Protein AF-A0A847UCD6-F1 (afdb_monomer)

Radius of gyration: 24.54 Å; Cα contacts (8 Å, |Δi|>4): 71; chains: 1; bounding box: 49×25×80 Å

Sequence (99 aa):
MAIQKLLPVTYAWLVVQGLLASLLPKQAIELNSRLTLSGFENPGDLEPKAWYVRATRVAGVGMLTAGLAGLLSVSQLEDDDAETAESADPIEVDIEPDD

Mean predicted aligned error: 11.74 Å

Foldseek 3Di:
DVVLVCQLVVLVVLLVQLVCLQVPVQVSQLVCLCVVVVVPPPSPPDDDDPVSSVVSNVVSVVSNVRSVVSNVVSVVVVVVVVVVVVPCDPPPDPDDDDD

pLDDT: mean 80.31, std 13.83, range [48.66, 96.69]

Secondary structure (DSSP, 8-state):
-HHHHHHHHHHHHHHHHHHHHHH-HHHHHHHHHHHHSTTSS-STT-PPPHHHHHHHHHHHHHHHHHHHHHHHHHHHHHHHHHHHHH---------PPP-

InterPro domains:
  IPR045679 Domain of unknown function DUF6199 [PF19701] (14-73)

Solvent-accessible surface area (backbone atoms only — not comparable to full-atom values): 5606 Å² total; per-residue (Å²): 113,77,68,66,70,44,47,55,56,53,19,52,50,35,27,54,52,8,49,42,19,44,78,38,27,68,59,46,50,51,53,50,32,51,69,75,31,63,89,48,96,63,47,84,77,66,78,80,52,71,68,53,44,52,49,40,22,53,50,9,49,50,33,28,55,51,13,51,53,48,37,54,53,52,54,54,53,58,54,55,56,53,58,57,67,74,66,65,71,78,82,81,75,84,77,76,82,83,132

Structure (mmCIF, N/CA/C/O backbone):
data_AF-A0A847UCD6-F1
#
_entry.id   AF-A0A847UCD6-F1
#
loop_
_atom_site.group_PDB
_atom_site.id
_atom_site.type_symbol
_atom_site.label_atom_id
_atom_site.label_alt_id
_atom_site.label_comp_id
_atom_site.label_asym_id
_atom_site.label_entity_id
_atom_site.label_seq_id
_atom_site.pdbx_PDB_ins_code
_atom_site.Cartn_x
_atom_site.Cartn_y
_atom_site.Cartn_z
_atom_site.occupancy
_atom_site.B_iso_or_equiv
_atom_site.auth_seq_id
_atom_site.auth_comp_id
_atom_site.auth_asym_id
_atom_site.auth_atom_id
_atom_site.pdbx_PDB_model_num
ATOM 1 N N . MET A 1 1 ? 6.092 4.387 -25.658 1.00 57.53 1 MET A N 1
ATOM 2 C CA . MET A 1 1 ? 7.196 5.010 -24.893 1.00 57.53 1 MET A CA 1
ATOM 3 C C . MET A 1 1 ? 6.773 5.724 -23.601 1.00 57.53 1 MET A C 1
ATOM 5 O O . MET A 1 1 ? 7.266 5.327 -22.557 1.00 57.53 1 MET A O 1
ATOM 9 N N . ALA A 1 2 ? 5.885 6.735 -23.592 1.00 62.12 2 ALA A N 1
ATOM 10 C CA . ALA A 1 2 ? 5.588 7.487 -22.350 1.00 62.12 2 ALA A CA 1
ATOM 11 C C . ALA A 1 2 ? 4.896 6.658 -21.240 1.00 62.12 2 ALA A C 1
ATOM 13 O O . ALA A 1 2 ? 5.235 6.797 -20.070 1.00 62.12 2 ALA A O 1
ATOM 14 N N . ILE A 1 3 ? 3.976 5.756 -21.606 1.00 67.44 3 ILE A N 1
ATOM 15 C CA . ILE A 1 3 ? 3.249 4.895 -20.651 1.00 67.44 3 ILE A CA 1
ATOM 16 C C . ILE A 1 3 ? 4.167 3.851 -19.993 1.00 67.44 3 ILE A C 1
ATOM 18 O O . ILE A 1 3 ? 4.033 3.593 -18.802 1.00 67.44 3 ILE A O 1
ATOM 22 N N . GLN A 1 4 ? 5.145 3.300 -20.723 1.00 68.38 4 GLN A N 1
ATOM 23 C CA . GLN A 1 4 ? 6.087 2.308 -20.179 1.00 68.38 4 GLN A CA 1
ATOM 24 C C . GLN A 1 4 ? 6.984 2.900 -19.087 1.00 68.38 4 GLN A C 1
ATOM 26 O O . GLN A 1 4 ? 7.214 2.252 -18.075 1.00 68.38 4 GLN A O 1
ATOM 31 N N . LYS A 1 5 ? 7.396 4.167 -19.226 1.00 75.19 5 LYS A N 1
ATOM 32 C CA . LYS A 1 5 ? 8.181 4.874 -18.197 1.00 75.19 5 LYS A CA 1
ATOM 33 C C . LYS A 1 5 ? 7.393 5.151 -16.909 1.00 75.19 5 LYS A C 1
ATOM 35 O O . LYS A 1 5 ? 7.992 5.374 -15.863 1.00 75.19 5 LYS A O 1
ATOM 40 N N . LEU A 1 6 ? 6.059 5.133 -16.969 1.00 85.25 6 LEU A N 1
ATOM 41 C CA . LEU A 1 6 ? 5.191 5.334 -15.804 1.00 85.25 6 LEU A CA 1
ATOM 42 C C . LEU A 1 6 ? 4.939 4.034 -15.029 1.00 85.25 6 LEU A C 1
ATOM 44 O O . LEU A 1 6 ? 4.703 4.094 -13.825 1.00 85.25 6 LEU A O 1
ATOM 48 N N . LEU A 1 7 ? 5.034 2.870 -15.679 1.00 86.44 7 LEU A N 1
ATOM 49 C CA . LEU A 1 7 ? 4.823 1.566 -15.043 1.00 86.44 7 LEU A CA 1
ATOM 50 C C . LEU A 1 7 ? 5.677 1.338 -13.783 1.00 86.44 7 LEU A C 1
ATOM 52 O O . LEU A 1 7 ? 5.083 1.065 -12.736 1.00 86.44 7 LEU A O 1
ATOM 56 N N . PRO A 1 8 ? 7.015 1.510 -13.794 1.00 88.62 8 PRO A N 1
ATOM 57 C CA . PRO A 1 8 ? 7.822 1.293 -12.592 1.00 88.62 8 PRO A CA 1
ATOM 58 C C . PRO A 1 8 ? 7.436 2.256 -11.466 1.00 88.62 8 PRO A C 1
ATOM 60 O O . PRO A 1 8 ? 7.368 1.854 -10.306 1.00 88.62 8 PRO A O 1
ATOM 63 N N . VAL A 1 9 ? 7.082 3.502 -11.801 1.00 93.31 9 VAL A N 1
ATOM 64 C CA . VAL A 1 9 ? 6.605 4.494 -10.827 1.00 93.31 9 VAL A CA 1
ATOM 65 C C . VAL A 1 9 ? 5.287 4.044 -10.195 1.00 93.31 9 VAL A C 1
ATOM 67 O O . VAL A 1 9 ? 5.133 4.121 -8.977 1.00 93.31 9 VAL A O 1
ATOM 70 N N . THR A 1 10 ? 4.346 3.526 -10.990 1.00 92.31 10 THR A N 1
ATOM 71 C CA . THR A 1 10 ? 3.066 3.023 -10.470 1.00 92.31 10 THR A CA 1
ATOM 72 C C . THR A 1 10 ? 3.235 1.786 -9.590 1.00 92.31 10 T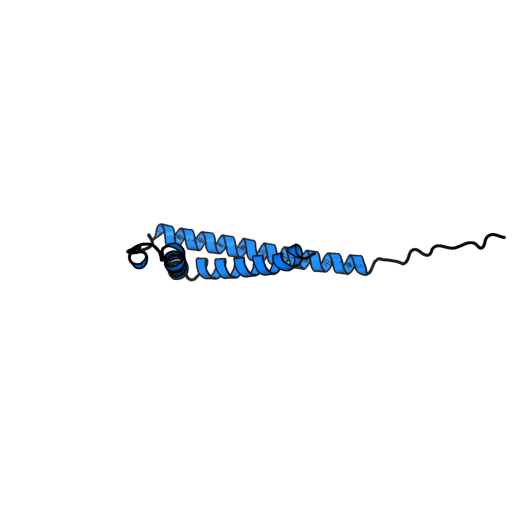HR A C 1
ATOM 74 O O . THR A 1 10 ? 2.592 1.699 -8.545 1.00 92.31 10 THR A O 1
ATOM 77 N N . TYR A 1 11 ? 4.134 0.865 -9.946 1.00 94.12 11 TYR A N 1
ATOM 78 C CA . TYR A 1 11 ? 4.431 -0.305 -9.119 1.00 94.12 11 TYR A CA 1
ATOM 79 C C . TYR A 1 11 ? 5.146 0.078 -7.822 1.00 94.12 11 TYR A C 1
ATOM 81 O O . TYR A 1 11 ? 4.767 -0.406 -6.757 1.00 94.12 11 TYR A O 1
ATOM 89 N N . ALA A 1 12 ? 6.106 1.004 -7.873 1.00 94.06 12 ALA A N 1
ATOM 90 C CA . ALA A 1 12 ? 6.750 1.546 -6.679 1.00 94.06 12 ALA A CA 1
ATOM 91 C C . ALA A 1 12 ? 5.736 2.233 -5.753 1.00 94.06 12 ALA A C 1
ATOM 93 O O . ALA A 1 12 ? 5.739 2.003 -4.543 1.00 94.06 12 ALA A O 1
ATOM 94 N N . TRP A 1 13 ? 4.813 3.016 -6.316 1.00 94.00 13 TRP A N 1
ATOM 95 C CA . TRP A 1 13 ? 3.717 3.615 -5.560 1.00 94.00 13 TRP A CA 1
ATOM 96 C C . TRP A 1 13 ? 2.828 2.555 -4.897 1.00 94.00 13 TRP A C 1
ATOM 98 O O . TRP A 1 13 ? 2.498 2.671 -3.715 1.00 94.00 13 TRP A O 1
ATOM 108 N N . LEU A 1 14 ? 2.498 1.483 -5.622 1.00 94.50 14 LEU A N 1
ATOM 109 C CA . LEU A 1 14 ? 1.706 0.369 -5.104 1.00 94.50 14 LEU A CA 1
ATOM 110 C C . LEU A 1 14 ? 2.408 -0.351 -3.939 1.00 94.50 14 LEU A C 1
ATOM 112 O O . LEU A 1 14 ? 1.760 -0.673 -2.944 1.00 94.50 14 LEU A O 1
ATOM 116 N N . VAL A 1 15 ? 3.731 -0.542 -4.015 1.00 95.06 15 VAL A N 1
ATOM 117 C CA . VAL A 1 15 ? 4.540 -1.086 -2.909 1.00 95.06 15 VAL A CA 1
ATOM 118 C C . VAL A 1 15 ? 4.452 -0.183 -1.679 1.00 95.06 15 VAL A C 1
ATOM 120 O O . VAL A 1 15 ? 4.209 -0.672 -0.579 1.00 95.06 15 VAL A O 1
ATOM 123 N N . VAL A 1 16 ? 4.585 1.137 -1.838 1.00 94.19 16 VAL A N 1
ATOM 124 C CA . VAL A 1 16 ? 4.469 2.083 -0.713 1.00 94.19 16 VAL A CA 1
ATOM 125 C C . VAL A 1 16 ? 3.083 2.008 -0.069 1.00 94.19 16 VAL A C 1
ATOM 127 O O . VAL A 1 16 ? 2.975 1.909 1.156 1.00 94.19 16 VAL A O 1
ATOM 130 N N . GLN A 1 17 ? 2.019 1.992 -0.876 1.00 91.81 17 GLN A N 1
ATOM 131 C CA . GLN A 1 17 ? 0.652 1.849 -0.369 1.00 91.81 17 GLN A CA 1
ATOM 132 C C . GLN A 1 17 ? 0.447 0.514 0.355 1.00 91.81 17 GLN A C 1
ATOM 134 O O . GLN A 1 17 ? -0.133 0.485 1.442 1.00 91.81 17 GLN A O 1
ATOM 139 N N . GLY A 1 18 ? 0.975 -0.578 -0.197 1.00 91.44 18 GLY A N 1
ATOM 140 C CA . GLY A 1 18 ? 0.914 -1.893 0.424 1.00 91.44 18 GLY A CA 1
ATOM 141 C C . GLY A 1 18 ? 1.666 -1.965 1.758 1.00 91.44 18 GLY A C 1
ATOM 142 O O . GLY A 1 18 ? 1.158 -2.548 2.718 1.00 91.44 18 GLY A O 1
ATOM 143 N N . LEU A 1 19 ? 2.837 -1.321 1.861 1.00 93.69 19 LEU A N 1
ATOM 144 C CA . LEU A 1 19 ? 3.637 -1.234 3.091 1.00 93.69 19 LEU A CA 1
ATOM 145 C C . LEU A 1 19 ? 2.847 -0.519 4.187 1.00 93.69 19 LEU A C 1
ATOM 147 O O . LEU A 1 19 ? 2.697 -1.050 5.290 1.00 93.69 19 LEU A O 1
ATOM 151 N N . LEU A 1 20 ? 2.298 0.654 3.866 1.00 91.25 20 LEU A N 1
ATOM 152 C CA . LEU A 1 20 ? 1.492 1.443 4.795 1.00 91.25 20 LEU A CA 1
ATOM 153 C C . LEU A 1 20 ? 0.236 0.683 5.234 1.00 91.25 20 LEU A C 1
ATOM 155 O O . LEU A 1 20 ? -0.056 0.617 6.427 1.00 91.25 20 LEU A O 1
ATOM 159 N N . ALA A 1 21 ? -0.472 0.045 4.301 1.00 90.19 21 ALA A N 1
ATOM 160 C CA . ALA A 1 21 ? -1.675 -0.726 4.604 1.00 90.19 21 ALA A CA 1
ATOM 161 C C . ALA A 1 21 ? -1.383 -1.996 5.430 1.00 90.19 21 ALA A C 1
ATOM 163 O O . ALA A 1 21 ? -2.200 -2.390 6.262 1.00 90.19 21 ALA A O 1
ATOM 164 N N . SER A 1 22 ? -0.217 -2.625 5.247 1.00 89.69 22 SER A N 1
ATOM 165 C CA . SER A 1 22 ? 0.184 -3.849 5.957 1.00 89.69 22 SER A CA 1
ATOM 166 C C . SER A 1 22 ? 0.720 -3.587 7.372 1.00 89.69 22 SER A C 1
ATOM 168 O O . SER A 1 22 ? 0.368 -4.299 8.321 1.00 89.69 22 SER A O 1
ATOM 170 N N . LEU A 1 23 ? 1.569 -2.567 7.532 1.00 88.12 23 LEU A N 1
ATOM 171 C CA . LEU A 1 23 ? 2.239 -2.249 8.800 1.00 88.12 23 LEU A CA 1
ATOM 172 C C . LEU A 1 23 ? 1.410 -1.308 9.675 1.00 88.12 23 LEU A C 1
ATOM 174 O O . LEU A 1 23 ? 1.393 -1.449 10.897 1.00 88.12 23 LEU A O 1
ATOM 178 N N . LEU A 1 24 ? 0.709 -0.361 9.051 1.00 91.38 24 LEU A N 1
ATOM 179 C CA . LEU A 1 24 ? 0.010 0.733 9.721 1.00 91.38 24 LEU A CA 1
ATOM 180 C C . LEU A 1 24 ? -1.464 0.822 9.270 1.00 91.38 24 LEU A C 1
ATOM 182 O O . LEU A 1 24 ? -1.947 1.905 8.927 1.00 91.38 24 LEU A O 1
ATOM 186 N N . PRO A 1 25 ? -2.237 -0.287 9.310 1.00 85.12 25 PRO A N 1
ATOM 187 C CA . PRO A 1 25 ? -3.578 -0.346 8.726 1.00 85.12 25 PRO A CA 1
ATOM 188 C C . PRO A 1 25 ? -4.537 0.692 9.319 1.00 85.12 25 PRO A C 1
ATOM 190 O O . PRO A 1 25 ? -5.349 1.256 8.596 1.00 85.12 25 PRO A O 1
ATOM 193 N N . LYS A 1 26 ? -4.440 0.985 10.623 1.00 84.38 26 LYS A N 1
ATOM 194 C CA . LYS A 1 26 ? -5.306 1.979 11.280 1.00 84.38 26 LYS A CA 1
ATOM 195 C C . LYS A 1 26 ? -5.055 3.399 10.767 1.00 84.38 26 LYS A C 1
ATOM 197 O O . LYS A 1 26 ? -6.008 4.114 10.490 1.00 84.38 26 LYS A O 1
ATOM 202 N N . GLN A 1 27 ? -3.788 3.771 10.595 1.00 86.12 27 GLN A N 1
ATOM 203 C CA . GLN A 1 27 ? -3.396 5.096 10.109 1.00 86.12 27 GLN A CA 1
ATOM 204 C C . GLN A 1 27 ? -3.724 5.252 8.623 1.00 86.12 27 GLN A C 1
ATOM 206 O O . GLN A 1 27 ? -4.186 6.307 8.206 1.00 86.12 27 GLN A O 1
ATOM 211 N N . ALA A 1 28 ? -3.560 4.185 7.834 1.00 84.12 28 ALA A N 1
ATOM 212 C CA . ALA A 1 28 ? -3.987 4.165 6.439 1.00 84.12 28 ALA A CA 1
ATOM 213 C C . ALA A 1 28 ? -5.508 4.371 6.308 1.00 84.12 28 ALA A C 1
ATOM 215 O O . ALA A 1 28 ? -5.957 5.155 5.473 1.00 84.12 28 ALA A O 1
ATOM 216 N N . ILE A 1 29 ? -6.302 3.714 7.162 1.00 85.19 29 ILE A N 1
ATOM 217 C CA . ILE A 1 29 ? -7.761 3.888 7.194 1.00 85.19 29 ILE A CA 1
ATOM 218 C C . ILE A 1 29 ? -8.139 5.314 7.608 1.00 85.19 29 ILE A C 1
ATOM 220 O O . ILE A 1 29 ? -9.002 5.906 6.969 1.00 85.19 29 ILE A O 1
ATOM 224 N N . GLU A 1 30 ? -7.494 5.867 8.635 1.00 84.88 30 GLU A N 1
ATOM 225 C CA . GLU A 1 30 ? -7.771 7.221 9.123 1.00 84.88 30 GLU A CA 1
ATOM 226 C C . GLU A 1 30 ? -7.379 8.302 8.105 1.00 84.88 30 GLU A C 1
ATOM 228 O O . GLU A 1 30 ? -8.108 9.266 7.888 1.00 84.88 30 GLU A O 1
ATOM 233 N N . LEU A 1 31 ? -6.245 8.140 7.423 1.00 84.38 31 LEU A N 1
ATOM 234 C CA . LEU A 1 31 ? -5.849 9.049 6.352 1.00 84.38 31 LEU A CA 1
ATOM 235 C C . LEU A 1 31 ? -6.862 8.993 5.201 1.00 84.38 31 LEU A C 1
ATOM 237 O O . LEU A 1 31 ? -7.298 10.030 4.702 1.00 84.38 31 LEU A O 1
ATOM 241 N N . ASN A 1 32 ? -7.276 7.784 4.810 1.00 84.06 32 ASN A N 1
ATOM 242 C CA . ASN A 1 32 ? -8.264 7.596 3.755 1.00 84.06 32 ASN A CA 1
ATOM 243 C C . ASN A 1 32 ? -9.639 8.156 4.142 1.00 84.06 32 ASN A C 1
ATOM 245 O O . ASN A 1 32 ? -10.301 8.761 3.299 1.00 84.06 32 ASN A O 1
ATOM 249 N N . SER A 1 33 ? -10.066 7.990 5.398 1.00 83.69 33 SER A N 1
ATOM 250 C CA . SER A 1 33 ? -11.321 8.561 5.886 1.00 83.69 33 SER A CA 1
ATOM 251 C C . SER A 1 33 ? -11.253 10.083 5.900 1.00 83.69 33 SER A C 1
ATOM 253 O O . SER A 1 33 ? -12.166 10.723 5.400 1.00 83.69 33 SER A O 1
ATOM 255 N N . ARG A 1 34 ? -10.150 10.686 6.353 1.00 82.62 34 ARG A N 1
ATOM 256 C CA . ARG A 1 34 ? -9.976 12.145 6.319 1.00 82.62 34 ARG A CA 1
ATOM 257 C C . ARG A 1 34 ? -9.984 12.704 4.899 1.00 82.62 34 ARG A C 1
ATOM 259 O O . ARG A 1 34 ? -10.601 13.734 4.670 1.00 82.62 34 ARG A O 1
ATOM 266 N N . LEU A 1 35 ? -9.334 12.041 3.944 1.00 83.94 35 LEU A N 1
ATOM 267 C CA . LEU A 1 35 ? -9.305 12.503 2.553 1.00 83.94 35 LEU A CA 1
ATOM 268 C C . LEU A 1 35 ? -10.662 12.326 1.863 1.00 83.94 35 LEU A C 1
ATOM 270 O O . LEU A 1 35 ? -11.169 13.260 1.248 1.00 83.94 35 LEU A O 1
ATOM 274 N N . THR A 1 36 ? -11.267 11.146 1.999 1.00 82.56 36 THR A N 1
ATOM 275 C CA . THR A 1 36 ? -12.487 10.771 1.265 1.00 82.56 36 THR A CA 1
ATOM 276 C C . THR A 1 36 ? -13.753 11.314 1.919 1.00 82.56 36 THR A C 1
ATOM 278 O O . THR A 1 36 ? -14.721 11.628 1.234 1.00 82.56 36 THR A O 1
ATOM 281 N N . LEU A 1 37 ? -13.762 11.422 3.248 1.00 82.88 37 LEU A N 1
ATOM 282 C CA . LEU A 1 37 ? -14.936 11.800 4.031 1.00 82.88 37 LEU A CA 1
ATOM 283 C C . LEU A 1 37 ? -14.830 13.213 4.624 1.00 82.88 37 LEU A C 1
ATOM 285 O O . LEU A 1 37 ? -15.674 13.581 5.431 1.00 82.88 37 LEU A O 1
ATOM 289 N N . SER A 1 38 ? -13.857 14.034 4.209 1.00 75.31 38 SER A N 1
ATOM 290 C CA . SER A 1 38 ? -13.722 15.436 4.661 1.00 75.31 38 SER A CA 1
ATOM 291 C C . SER A 1 38 ? -14.980 16.293 4.461 1.00 75.31 38 SER A C 1
ATOM 293 O O . SER A 1 38 ? -15.148 17.285 5.161 1.00 75.31 38 SER A O 1
ATOM 295 N N . GLY A 1 39 ? -15.864 15.917 3.529 1.00 80.38 39 GLY A N 1
ATOM 296 C CA . GLY A 1 39 ? -17.153 16.578 3.299 1.00 80.38 39 GLY A CA 1
ATOM 297 C C . GLY A 1 39 ? -18.308 16.095 4.186 1.00 80.38 39 GLY A C 1
ATOM 298 O O . GLY A 1 39 ? -19.414 16.610 4.055 1.00 80.38 39 GLY A O 1
ATOM 299 N N . PHE A 1 40 ? -18.090 15.101 5.051 1.00 80.00 40 PHE A N 1
ATOM 300 C CA . PHE A 1 40 ? -19.096 14.629 6.001 1.00 80.00 40 PHE A CA 1
ATOM 301 C C . PHE A 1 40 ? -18.951 15.360 7.334 1.00 80.00 40 PHE A C 1
ATOM 303 O O . PHE A 1 40 ? -17.881 15.843 7.688 1.00 80.00 40 PHE A O 1
ATOM 310 N N . GLU A 1 41 ? -20.039 15.422 8.093 1.00 74.25 41 GLU A N 1
ATOM 311 C CA . GLU A 1 41 ? -20.092 16.166 9.355 1.00 74.25 41 GLU A CA 1
ATOM 312 C C . GLU A 1 41 ? -19.316 15.470 10.482 1.00 74.25 41 GLU A C 1
ATOM 314 O O . GLU A 1 41 ? -18.913 16.117 11.443 1.00 74.25 41 GLU A O 1
ATOM 319 N N . ASN A 1 42 ? -19.064 14.158 10.352 1.00 74.38 42 ASN A N 1
ATOM 320 C CA . ASN A 1 42 ? -18.393 13.387 11.397 1.00 74.38 42 ASN A CA 1
ATOM 321 C C . ASN A 1 42 ? -17.463 12.245 10.911 1.00 74.38 42 ASN A C 1
ATOM 323 O O . ASN A 1 42 ? -17.607 11.089 11.312 1.00 74.38 42 ASN A O 1
ATOM 327 N N . PRO A 1 43 ? -16.496 12.520 10.019 1.00 67.50 43 PRO A N 1
ATOM 328 C CA . PRO A 1 43 ? -15.624 11.502 9.434 1.00 67.50 43 PRO A CA 1
ATOM 329 C C . PRO A 1 43 ? -14.564 10.965 10.403 1.00 67.50 43 PRO A C 1
ATOM 331 O O . PRO A 1 43 ? -14.041 9.871 10.188 1.00 67.50 43 PRO A O 1
ATOM 334 N N . GLY A 1 44 ? -14.235 11.735 11.446 1.00 67.31 44 GLY A N 1
ATOM 335 C CA . GLY A 1 44 ? -13.265 11.365 12.480 1.00 67.31 44 GLY A CA 1
ATOM 336 C C . GLY A 1 44 ? -13.820 10.421 13.549 1.00 67.31 44 GLY A C 1
ATOM 337 O O . GLY A 1 44 ? -13.048 9.687 14.155 1.00 67.31 44 GLY A O 1
ATOM 338 N N . ASP A 1 45 ? -15.142 10.377 13.717 1.00 76.44 45 ASP A N 1
ATOM 339 C CA . ASP A 1 45 ? -15.817 9.547 14.727 1.00 76.44 45 ASP A CA 1
ATOM 340 C C . ASP A 1 45 ? -15.994 8.082 14.280 1.00 76.44 45 ASP A C 1
ATOM 342 O O . ASP A 1 45 ? -16.544 7.244 14.998 1.00 76.44 45 ASP A O 1
ATOM 346 N N . LEU A 1 46 ? -15.533 7.744 13.073 1.00 76.06 46 LEU A N 1
ATOM 347 C CA . LEU A 1 46 ? -15.643 6.405 12.509 1.00 76.06 46 LEU A CA 1
ATOM 348 C C . LEU A 1 46 ? -14.500 5.512 12.996 1.00 76.06 46 LEU A C 1
ATOM 350 O O . LEU A 1 46 ? -13.417 5.475 12.409 1.00 76.06 46 LEU A O 1
ATOM 354 N N . GLU A 1 47 ? -14.766 4.719 14.032 1.00 81.31 47 GLU A N 1
ATOM 355 C CA . GLU A 1 47 ? -13.823 3.693 14.472 1.00 81.31 47 GLU A CA 1
ATOM 356 C C . GLU A 1 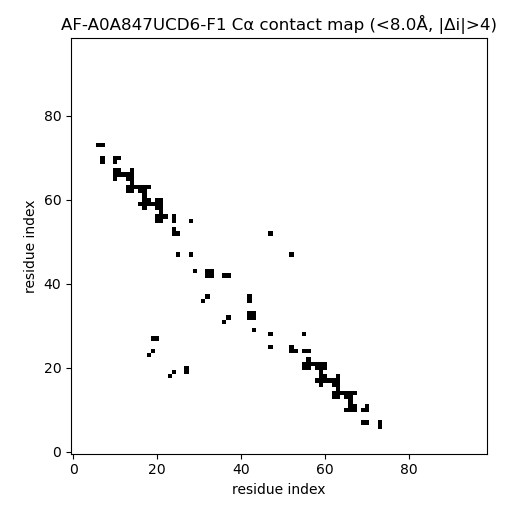47 ? -13.848 2.455 13.553 1.00 81.31 47 GLU A C 1
ATOM 358 O O . GLU A 1 47 ? -14.891 1.812 13.365 1.00 81.31 47 GLU A O 1
ATOM 363 N N . PRO A 1 48 ? -12.697 2.049 12.987 1.00 82.31 48 PRO A N 1
ATOM 364 C CA . PRO A 1 48 ? -12.641 0.874 12.136 1.00 82.31 48 PRO A CA 1
ATOM 365 C C . PRO A 1 48 ? -12.814 -0.416 12.943 1.00 82.31 48 PRO A C 1
ATOM 367 O O . PRO A 1 48 ? -12.060 -0.710 13.874 1.00 82.31 48 PRO A O 1
ATOM 370 N N . LYS A 1 49 ? -13.765 -1.255 12.518 1.00 88.50 49 LYS A N 1
ATOM 371 C CA . LYS A 1 49 ? -13.975 -2.591 13.097 1.00 88.50 49 LYS A CA 1
ATOM 372 C C . LYS A 1 49 ? -12.726 -3.468 12.935 1.00 88.50 49 LYS A C 1
ATOM 374 O O . LYS A 1 49 ? -12.035 -3.414 11.919 1.00 88.50 49 LYS A O 1
ATOM 379 N N . ALA A 1 50 ? -12.486 -4.366 13.893 1.00 88.88 50 ALA A N 1
ATOM 380 C CA . ALA A 1 50 ? -11.301 -5.233 13.904 1.00 88.88 50 ALA A CA 1
ATOM 381 C C . ALA A 1 50 ? -11.139 -6.097 12.634 1.00 88.88 50 ALA A C 1
ATOM 383 O O . ALA A 1 50 ? -10.020 -6.299 12.160 1.00 88.88 50 ALA A O 1
ATOM 384 N N . TRP A 1 51 ? -12.244 -6.579 12.052 1.00 90.94 51 TRP A N 1
ATOM 385 C CA . TRP A 1 51 ? -12.206 -7.339 10.797 1.00 90.94 51 TRP A CA 1
ATOM 386 C C . TRP A 1 51 ? -11.747 -6.476 9.615 1.00 90.94 51 TRP A C 1
ATOM 388 O O . TRP A 1 51 ? -11.026 -6.969 8.752 1.00 90.94 51 TRP A O 1
ATOM 398 N N . TYR A 1 52 ? -12.107 -5.189 9.604 1.00 88.62 52 TYR A N 1
ATOM 399 C CA . TYR A 1 52 ? -11.738 -4.253 8.548 1.00 88.62 52 TYR A CA 1
ATOM 400 C C . TYR A 1 52 ? -10.244 -3.934 8.615 1.00 88.62 52 TYR A C 1
ATOM 402 O O . TYR A 1 52 ? -9.554 -4.022 7.610 1.00 88.62 52 TYR A O 1
ATOM 410 N N . VAL A 1 53 ? -9.700 -3.724 9.819 1.00 90.44 53 VAL A N 1
ATOM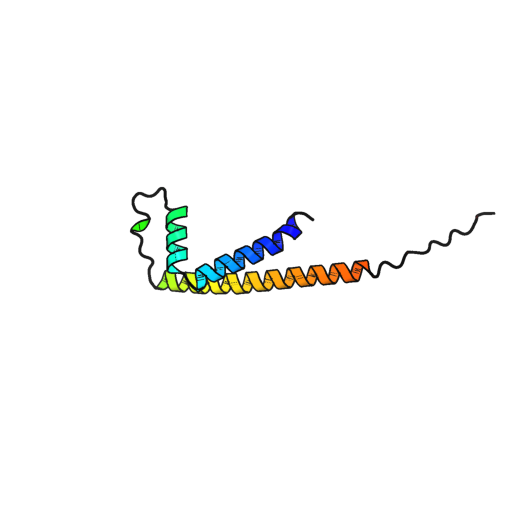 411 C CA . VAL A 1 53 ? -8.246 -3.579 10.033 1.00 90.44 53 VAL A CA 1
ATOM 412 C C . VAL A 1 53 ? -7.480 -4.810 9.531 1.00 90.44 53 VAL A C 1
ATOM 414 O O . VAL A 1 53 ? -6.439 -4.677 8.887 1.00 90.44 53 VAL A O 1
ATOM 417 N N . ARG A 1 54 ? -7.997 -6.019 9.794 1.00 91.81 54 ARG A N 1
ATOM 418 C CA . ARG A 1 54 ? -7.396 -7.264 9.293 1.00 91.81 54 ARG A CA 1
ATOM 419 C C . ARG A 1 54 ? -7.474 -7.352 7.766 1.00 91.81 54 ARG A C 1
ATOM 421 O O . ARG A 1 54 ? -6.484 -7.731 7.148 1.00 91.81 54 ARG A O 1
ATOM 428 N N . ALA A 1 55 ? -8.606 -6.988 7.169 1.00 92.06 55 ALA A N 1
ATOM 429 C CA . ALA A 1 55 ? -8.781 -6.974 5.720 1.00 92.06 55 ALA A CA 1
ATOM 430 C C . ALA A 1 55 ? -7.823 -5.982 5.042 1.00 92.06 55 ALA A C 1
ATOM 432 O O . ALA A 1 55 ? -7.138 -6.363 4.098 1.00 92.06 55 ALA A O 1
ATOM 433 N N . THR A 1 56 ? -7.688 -4.762 5.573 1.00 91.94 56 THR A N 1
ATOM 434 C CA . THR A 1 56 ? -6.742 -3.751 5.073 1.00 91.94 56 THR A CA 1
ATOM 435 C C . THR A 1 56 ? -5.304 -4.250 5.124 1.00 91.94 56 THR A C 1
ATOM 437 O O . THR A 1 56 ? -4.555 -4.068 4.169 1.00 91.94 56 THR A O 1
ATOM 440 N N . ARG A 1 57 ? -4.928 -4.954 6.197 1.00 93.50 57 ARG A N 1
ATOM 441 C CA . ARG A 1 57 ? -3.599 -5.559 6.306 1.00 93.50 57 ARG A CA 1
ATOM 442 C C . ARG A 1 57 ? -3.353 -6.620 5.233 1.00 93.50 57 ARG A C 1
ATOM 444 O O . ARG A 1 57 ? -2.298 -6.615 4.608 1.00 93.50 57 ARG A O 1
ATOM 451 N N . VAL A 1 58 ? -4.318 -7.514 5.008 1.00 95.75 58 VAL A N 1
ATOM 452 C CA . VAL A 1 58 ? -4.218 -8.559 3.973 1.00 95.75 58 VAL A CA 1
ATOM 453 C C . VAL A 1 58 ? -4.165 -7.942 2.575 1.00 95.75 58 VAL A C 1
ATOM 455 O O . VAL A 1 58 ? -3.326 -8.336 1.769 1.00 95.75 58 VAL A O 1
ATOM 458 N N . ALA A 1 59 ? -4.996 -6.934 2.309 1.00 92.69 59 ALA A N 1
ATOM 459 C CA . ALA A 1 59 ? -4.955 -6.181 1.061 1.00 92.69 59 ALA A CA 1
ATOM 460 C C . ALA A 1 59 ? -3.590 -5.507 0.859 1.00 92.69 59 ALA A C 1
ATOM 462 O O . ALA A 1 59 ? -3.029 -5.591 -0.229 1.00 92.69 59 ALA A O 1
ATOM 463 N N . GLY A 1 60 ? -3.014 -4.925 1.916 1.00 92.94 60 GLY A N 1
ATOM 464 C CA . GLY A 1 60 ? -1.677 -4.336 1.887 1.00 92.94 60 GLY A CA 1
ATOM 465 C C . GLY A 1 60 ? -0.582 -5.340 1.526 1.00 92.94 60 GLY A C 1
ATOM 466 O O . GLY A 1 60 ? 0.274 -5.042 0.700 1.00 92.94 60 GLY A O 1
ATOM 467 N N . VAL A 1 61 ? -0.643 -6.561 2.067 1.00 95.56 61 VAL A N 1
ATOM 468 C CA . VAL A 1 61 ? 0.268 -7.650 1.670 1.00 95.56 61 VAL A CA 1
ATOM 469 C C . VAL A 1 61 ? 0.086 -8.011 0.193 1.00 95.56 61 VAL A C 1
ATOM 471 O O . VAL A 1 61 ? 1.076 -8.142 -0.519 1.00 95.56 61 VAL A O 1
ATOM 474 N N . GLY A 1 62 ? -1.153 -8.103 -0.296 1.00 95.88 62 GLY A N 1
ATOM 475 C CA . GLY A 1 62 ? -1.420 -8.350 -1.716 1.00 95.88 62 GLY A CA 1
ATOM 476 C C . GLY A 1 62 ? -0.849 -7.258 -2.627 1.00 95.88 62 GLY A C 1
ATOM 477 O O . GLY A 1 62 ? -0.181 -7.566 -3.612 1.00 95.88 62 GLY A O 1
ATOM 478 N N . MET A 1 63 ? -1.046 -5.987 -2.265 1.00 95.94 63 MET A N 1
ATOM 479 C CA . MET A 1 63 ? -0.479 -4.838 -2.981 1.00 95.94 63 MET A CA 1
ATOM 480 C C . MET A 1 63 ? 1.052 -4.869 -2.985 1.00 95.94 63 MET A C 1
ATOM 482 O O . MET A 1 63 ? 1.658 -4.599 -4.019 1.00 95.94 63 MET A O 1
ATOM 486 N N . LEU A 1 64 ? 1.679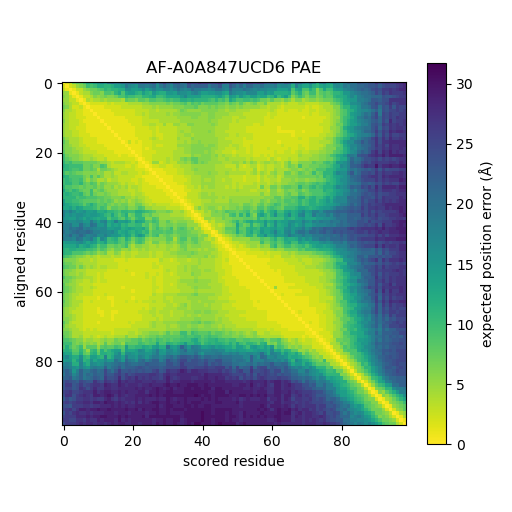 -5.252 -1.867 1.00 94.94 64 LEU A N 1
ATOM 487 C CA . LEU A 1 64 ? 3.131 -5.417 -1.788 1.00 94.94 64 LEU A CA 1
ATOM 488 C C . LEU A 1 64 ? 3.643 -6.475 -2.750 1.00 94.94 64 LEU A C 1
ATOM 490 O O . LEU A 1 64 ? 4.557 -6.209 -3.525 1.00 94.94 64 LEU A O 1
ATOM 494 N N . THR A 1 65 ? 3.052 -7.667 -2.702 1.00 96.69 65 THR A N 1
ATOM 495 C CA . THR A 1 65 ? 3.461 -8.780 -3.557 1.00 96.69 65 THR A CA 1
ATOM 496 C C . THR A 1 65 ? 3.276 -8.430 -5.032 1.00 96.69 65 THR A C 1
ATOM 498 O O . THR A 1 65 ? 4.192 -8.646 -5.821 1.00 96.69 65 THR A O 1
ATOM 501 N N . ALA A 1 66 ? 2.139 -7.833 -5.400 1.00 95.06 66 ALA A N 1
ATOM 502 C CA . ALA A 1 66 ? 1.866 -7.419 -6.773 1.00 95.06 66 ALA A CA 1
ATOM 503 C C . ALA A 1 66 ? 2.809 -6.303 -7.249 1.00 95.06 66 ALA A C 1
ATOM 505 O O . ALA A 1 66 ? 3.333 -6.375 -8.357 1.00 95.06 66 ALA A O 1
ATOM 506 N N . GLY A 1 67 ? 3.061 -5.291 -6.414 1.00 94.12 67 GLY A N 1
AT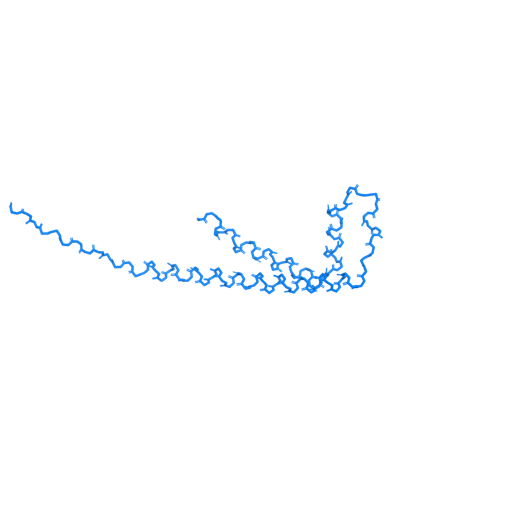OM 507 C CA . GLY A 1 67 ? 3.956 -4.185 -6.747 1.00 94.12 67 GLY A CA 1
ATOM 508 C C . GLY A 1 67 ? 5.406 -4.635 -6.928 1.00 94.12 67 GLY A C 1
ATOM 509 O O . GLY A 1 67 ? 6.045 -4.247 -7.901 1.00 94.12 67 GLY A O 1
ATOM 510 N N . LEU A 1 68 ? 5.911 -5.506 -6.047 1.00 94.69 68 LEU A N 1
ATOM 511 C CA . LEU A 1 68 ? 7.260 -6.065 -6.172 1.00 94.69 68 LEU A CA 1
ATOM 512 C C . LEU A 1 68 ? 7.398 -6.966 -7.405 1.00 94.69 68 LEU A C 1
ATOM 514 O O . LEU A 1 68 ? 8.384 -6.852 -8.128 1.00 94.69 68 LEU A O 1
ATOM 518 N N . ALA A 1 69 ? 6.407 -7.822 -7.678 1.00 94.56 69 ALA A N 1
ATOM 519 C CA . ALA A 1 69 ? 6.397 -8.650 -8.884 1.00 94.56 69 ALA A CA 1
ATOM 520 C C . ALA A 1 69 ? 6.353 -7.797 -10.165 1.00 94.56 69 ALA A C 1
ATOM 522 O O . ALA A 1 69 ? 7.063 -8.089 -11.126 1.00 94.56 69 ALA A O 1
ATOM 523 N N . GLY A 1 70 ? 5.566 -6.716 -10.163 1.00 92.06 70 GLY A N 1
ATOM 524 C CA . GLY A 1 70 ? 5.501 -5.760 -11.267 1.00 92.06 70 GLY A CA 1
ATOM 525 C C . GLY A 1 70 ? 6.825 -5.029 -11.500 1.00 92.06 70 GLY A C 1
ATOM 526 O O . GLY A 1 70 ? 7.274 -4.949 -12.638 1.00 92.06 70 GLY A O 1
ATOM 527 N N . LEU A 1 71 ? 7.490 -4.566 -10.435 1.00 91.94 71 LEU A N 1
ATOM 528 C CA . LEU A 1 71 ? 8.827 -3.957 -10.509 1.00 91.94 71 LEU A CA 1
ATOM 529 C C . LEU A 1 71 ? 9.866 -4.917 -11.095 1.00 91.94 71 LEU A C 1
ATOM 531 O O . LEU A 1 71 ? 10.568 -4.542 -12.026 1.00 91.94 71 LEU A O 1
ATOM 535 N N . LEU A 1 72 ? 9.912 -6.160 -10.604 1.00 91.81 72 LEU A N 1
ATOM 536 C CA . LEU A 1 72 ? 10.824 -7.185 -11.119 1.00 91.81 72 LEU A CA 1
ATOM 537 C C . LEU A 1 72 ? 10.584 -7.460 -12.613 1.00 91.81 72 LEU A C 1
ATOM 539 O O . LEU A 1 72 ? 11.533 -7.616 -13.373 1.00 91.81 72 LEU A O 1
ATOM 543 N N . SER A 1 73 ? 9.315 -7.494 -13.027 1.00 89.94 73 SER A N 1
ATOM 544 C CA . SER A 1 73 ? 8.941 -7.730 -14.425 1.00 89.94 73 SER A CA 1
ATOM 545 C C . SER A 1 73 ? 9.388 -6.587 -15.339 1.00 89.94 73 SER A C 1
ATOM 547 O O . SER A 1 73 ? 9.803 -6.841 -16.460 1.00 89.94 73 SER A O 1
ATOM 549 N N . VAL A 1 74 ? 9.319 -5.332 -14.874 1.00 86.38 74 VAL A N 1
ATOM 550 C CA . VAL A 1 74 ? 9.809 -4.178 -15.648 1.00 86.38 74 VAL A CA 1
ATOM 551 C C . VAL A 1 74 ? 11.327 -4.237 -15.810 1.00 86.38 74 VAL A C 1
ATOM 553 O O . VAL A 1 74 ? 11.801 -4.039 -16.921 1.00 86.38 74 VAL A O 1
ATOM 556 N N . SER A 1 75 ? 12.068 -4.581 -14.753 1.00 81.81 75 SER A N 1
ATOM 557 C CA . SER A 1 75 ? 13.530 -4.694 -14.827 1.00 81.81 75 SER A CA 1
ATOM 558 C C . SER A 1 75 ? 13.998 -5.769 -15.814 1.00 81.81 75 SER A C 1
ATOM 560 O O . SER A 1 75 ? 14.927 -5.525 -16.568 1.00 81.81 75 SER A O 1
ATOM 562 N N . GLN A 1 76 ? 13.320 -6.921 -15.876 1.00 81.25 76 GLN A N 1
ATOM 563 C CA . GLN A 1 76 ? 13.655 -7.977 -16.847 1.00 81.25 76 GLN A CA 1
ATOM 564 C C . GLN A 1 76 ? 13.436 -7.541 -18.303 1.00 81.25 76 GLN A C 1
ATOM 566 O O . GLN A 1 76 ? 14.195 -7.931 -19.181 1.00 81.25 76 GLN A O 1
ATOM 571 N N . LEU A 1 77 ? 12.419 -6.715 -18.564 1.00 76.12 77 LEU A N 1
ATOM 572 C CA . LEU A 1 77 ? 12.165 -6.181 -19.906 1.00 76.12 77 LEU A CA 1
ATOM 573 C C . LEU A 1 77 ? 13.228 -5.162 -20.339 1.00 76.12 77 LEU A C 1
ATOM 575 O O . LEU A 1 77 ? 13.507 -5.050 -21.527 1.00 76.12 77 LEU A O 1
ATOM 579 N N . GLU A 1 78 ? 13.799 -4.408 -19.395 1.00 70.38 78 GLU A N 1
ATOM 580 C CA . GLU A 1 78 ? 14.892 -3.469 -19.677 1.00 70.38 78 GLU A CA 1
ATOM 581 C C . GLU A 1 78 ? 16.206 -4.200 -20.008 1.00 70.38 78 GLU A C 1
ATOM 583 O O . GLU A 1 78 ? 16.964 -3.713 -20.847 1.00 70.38 78 GLU A O 1
ATOM 588 N N . ASP A 1 79 ? 16.447 -5.370 -19.407 1.00 68.94 79 ASP A N 1
ATOM 589 C CA . ASP A 1 79 ? 17.607 -6.219 -19.711 1.00 68.94 79 ASP A CA 1
ATOM 590 C C . ASP A 1 79 ? 17.486 -6.892 -21.103 1.00 68.94 79 ASP A C 1
ATOM 592 O O . ASP A 1 79 ? 18.451 -6.887 -21.868 1.00 68.94 79 ASP A O 1
ATOM 596 N N . ASP A 1 80 ? 16.299 -7.381 -21.493 1.00 61.84 80 ASP A N 1
ATOM 597 C CA . ASP A 1 80 ? 16.053 -7.998 -22.818 1.00 61.84 80 ASP A CA 1
ATOM 598 C C . ASP A 1 80 ? 16.164 -6.993 -23.995 1.00 61.84 80 ASP A C 1
ATOM 600 O O . ASP A 1 80 ? 16.650 -7.331 -25.083 1.00 61.84 80 ASP A O 1
ATOM 604 N N . ASP A 1 81 ? 15.728 -5.739 -23.801 1.00 59.25 81 ASP A N 1
ATOM 605 C CA . ASP A 1 81 ? 15.858 -4.671 -24.813 1.00 59.25 81 ASP A CA 1
ATOM 606 C C . ASP A 1 81 ? 17.336 -4.276 -25.032 1.00 59.25 81 ASP A C 1
ATOM 608 O O . ASP A 1 81 ? 17.717 -3.870 -26.136 1.00 59.25 81 ASP A O 1
ATOM 612 N N . ALA A 1 82 ? 18.184 -4.411 -24.005 1.00 58.16 82 ALA A N 1
ATOM 613 C CA . ALA A 1 82 ? 19.614 -4.124 -24.098 1.00 58.16 82 ALA A CA 1
ATOM 614 C C . ALA A 1 82 ? 20.370 -5.190 -24.911 1.00 58.16 82 ALA A C 1
ATOM 616 O O . ALA A 1 82 ? 21.201 -4.828 -25.745 1.00 58.16 82 ALA A O 1
ATOM 617 N N . GLU A 1 83 ? 20.042 -6.478 -24.752 1.00 54.78 83 GLU A N 1
ATOM 618 C CA . GLU A 1 83 ? 20.656 -7.557 -25.548 1.00 54.78 83 GLU A CA 1
ATOM 619 C C . GLU A 1 83 ? 20.251 -7.506 -27.034 1.00 54.78 83 GLU A C 1
ATOM 621 O O . GLU A 1 83 ? 21.049 -7.812 -27.925 1.00 54.78 83 GLU A O 1
ATOM 626 N N . THR A 1 84 ? 19.033 -7.044 -27.337 1.00 48.66 84 THR A N 1
ATOM 627 C CA . THR A 1 84 ? 18.561 -6.891 -28.726 1.00 48.66 84 THR A CA 1
ATOM 628 C C . THR A 1 84 ? 19.293 -5.764 -29.470 1.00 48.66 84 THR A C 1
ATOM 630 O O . THR A 1 84 ? 19.506 -5.857 -30.680 1.00 48.66 84 THR A O 1
ATOM 633 N N . ALA A 1 85 ? 19.722 -4.709 -28.768 1.00 53.28 85 ALA A N 1
ATOM 634 C CA . ALA A 1 85 ? 20.474 -3.605 -29.366 1.00 53.28 85 ALA A CA 1
ATOM 635 C C . ALA A 1 85 ? 21.930 -3.973 -29.714 1.00 53.28 85 ALA A C 1
ATOM 637 O O . ALA A 1 85 ? 22.526 -3.327 -30.576 1.00 53.28 85 ALA A O 1
ATOM 6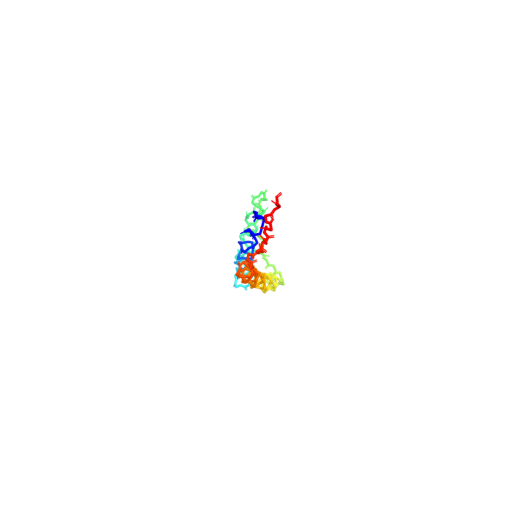38 N N . GLU A 1 86 ? 22.496 -5.004 -29.079 1.00 53.09 86 GLU A N 1
ATOM 639 C CA . GLU A 1 86 ? 23.872 -5.460 -29.319 1.00 53.09 86 GLU A CA 1
ATOM 640 C C . GLU A 1 86 ? 23.971 -6.487 -30.468 1.00 53.09 86 GLU A C 1
ATOM 642 O O . GLU A 1 86 ? 25.026 -6.623 -31.076 1.00 53.09 86 GLU A O 1
ATOM 647 N N . SER A 1 87 ? 22.862 -7.147 -30.839 1.00 50.78 87 SER A N 1
ATOM 648 C CA . SER A 1 87 ? 22.802 -8.131 -31.943 1.00 50.78 87 SER A CA 1
ATOM 649 C C . SER A 1 87 ? 22.359 -7.558 -33.298 1.00 50.78 87 SER A C 1
ATOM 651 O O . SER A 1 87 ? 22.056 -8.311 -34.225 1.00 50.78 87 SER A O 1
ATOM 653 N N . ALA A 1 88 ? 22.296 -6.233 -33.447 1.00 52.75 88 ALA A N 1
ATOM 654 C CA . ALA A 1 88 ? 22.056 -5.610 -34.746 1.00 52.75 88 ALA A CA 1
ATOM 655 C C . ALA A 1 88 ? 23.350 -5.609 -35.578 1.00 52.75 88 ALA A C 1
ATOM 657 O O . ALA A 1 88 ? 23.965 -4.562 -35.781 1.00 52.75 88 ALA A O 1
ATOM 658 N N . ASP A 1 89 ? 23.766 -6.787 -36.054 1.00 55.69 89 ASP A N 1
ATOM 659 C CA . ASP A 1 89 ? 24.801 -6.886 -37.082 1.00 55.69 89 ASP A CA 1
ATOM 660 C C . ASP A 1 89 ? 24.359 -6.042 -38.295 1.00 55.69 89 ASP A C 1
ATOM 662 O O . ASP A 1 89 ? 23.242 -6.223 -38.803 1.00 55.69 89 ASP A O 1
ATOM 666 N N . PRO A 1 90 ? 25.178 -5.077 -38.755 1.00 60.66 90 PRO A N 1
ATOM 667 C CA . PRO A 1 90 ? 24.836 -4.266 -39.910 1.00 60.66 90 PRO A CA 1
ATOM 668 C C . PRO A 1 90 ? 24.682 -5.183 -41.123 1.00 60.66 90 PRO A C 1
ATOM 670 O O . PRO A 1 90 ? 25.599 -5.913 -41.487 1.00 60.66 90 PRO A O 1
ATOM 673 N N . ILE A 1 91 ? 23.506 -5.141 -41.749 1.00 65.31 91 ILE A N 1
ATOM 674 C CA . ILE A 1 91 ? 23.249 -5.826 -43.016 1.00 65.31 91 ILE A CA 1
ATOM 675 C C . ILE A 1 91 ? 24.172 -5.188 -44.059 1.00 65.31 91 ILE A 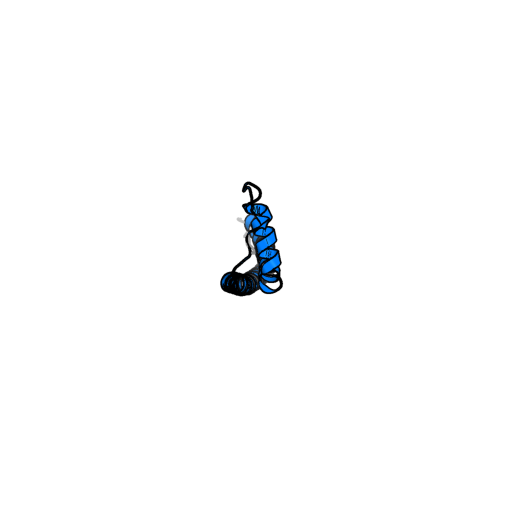C 1
ATOM 677 O O . ILE A 1 91 ? 23.905 -4.086 -44.544 1.00 65.31 91 ILE A O 1
ATOM 681 N N . G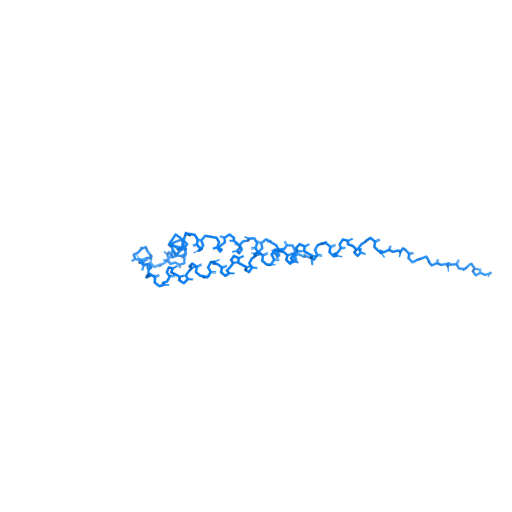LU A 1 92 ? 25.279 -5.861 -44.361 1.00 56.53 92 GLU A N 1
ATOM 682 C CA . GLU A 1 92 ? 26.207 -5.488 -45.421 1.00 56.53 92 GLU A CA 1
ATOM 683 C C . GLU A 1 92 ? 25.500 -5.744 -46.760 1.00 56.53 92 GLU A C 1
ATOM 685 O O . GLU A 1 92 ? 25.334 -6.877 -47.209 1.00 56.53 92 GLU A O 1
ATOM 690 N N . VAL A 1 93 ? 24.956 -4.678 -47.349 1.00 63.19 93 VAL A N 1
ATOM 691 C CA . VAL A 1 93 ? 24.419 -4.717 -48.710 1.00 63.19 93 VAL A CA 1
ATOM 692 C C . VAL A 1 93 ? 25.609 -4.567 -49.647 1.00 63.19 93 VAL A C 1
ATOM 694 O O . VAL A 1 93 ? 26.087 -3.452 -49.859 1.00 63.19 93 VAL A O 1
ATOM 697 N N . ASP A 1 94 ? 26.083 -5.686 -50.193 1.00 61.16 94 ASP A N 1
ATOM 698 C CA . ASP A 1 94 ? 27.005 -5.687 -51.326 1.00 61.16 94 ASP A CA 1
ATOM 699 C C . ASP A 1 94 ? 26.312 -5.011 -52.516 1.00 61.16 94 ASP A C 1
ATOM 701 O O . ASP A 1 94 ? 25.425 -5.573 -53.162 1.00 61.16 94 ASP A O 1
ATOM 705 N N . ILE A 1 95 ? 26.681 -3.757 -52.779 1.00 63.34 95 ILE A N 1
ATOM 706 C CA . ILE A 1 95 ? 26.312 -3.062 -54.009 1.00 63.34 95 ILE A CA 1
ATOM 707 C C . ILE A 1 95 ? 27.331 -3.495 -55.063 1.00 63.34 95 ILE A C 1
ATOM 709 O O . ILE A 1 95 ? 28.431 -2.943 -55.130 1.00 63.34 95 ILE A O 1
ATOM 713 N N . GLU A 1 96 ? 26.976 -4.491 -55.877 1.00 62.75 96 GLU A N 1
ATOM 714 C CA . GLU A 1 96 ? 27.694 -4.750 -57.126 1.00 62.75 96 GLU A CA 1
ATOM 715 C C . GLU A 1 96 ? 27.596 -3.501 -58.025 1.00 62.75 96 GLU A C 1
ATOM 717 O O . GLU A 1 96 ? 26.497 -2.967 -58.216 1.00 62.75 96 GLU A O 1
ATOM 722 N N . PRO A 1 97 ? 28.722 -2.984 -58.551 1.00 63.62 97 PRO A N 1
ATOM 723 C CA . PRO A 1 97 ? 28.690 -1.893 -59.512 1.00 63.62 97 PRO A CA 1
ATOM 724 C C . PRO A 1 97 ? 28.143 -2.412 -60.849 1.00 63.62 97 PRO A C 1
ATOM 726 O O . PRO A 1 97 ? 28.745 -3.290 -61.462 1.00 63.62 97 PRO A O 1
ATOM 729 N 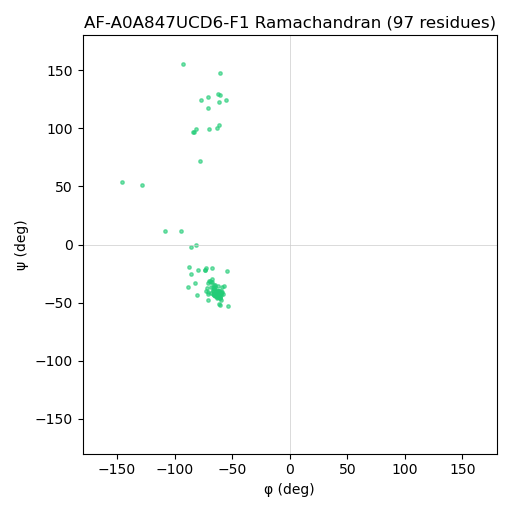N . ASP A 1 98 ? 27.005 -1.865 -61.280 1.00 62.78 98 ASP A N 1
ATOM 730 C CA . ASP A 1 98 ? 26.469 -2.042 -62.637 1.00 62.78 98 ASP A CA 1
ATOM 731 C C . ASP A 1 98 ? 27.469 -1.451 -63.659 1.00 62.78 98 ASP A C 1
ATOM 733 O O . ASP A 1 98 ? 27.926 -0.315 -63.482 1.00 62.78 98 ASP A O 1
ATOM 737 N N . ASP A 1 99 ? 27.813 -2.250 -64.677 1.00 57.69 99 ASP A N 1
ATOM 738 C CA . ASP A 1 99 ? 28.758 -1.981 -65.787 1.00 57.69 99 ASP A CA 1
ATOM 739 C C . ASP A 1 99 ? 28.456 -0.697 -66.597 1.00 57.69 99 ASP A C 1
ATOM 741 O O . ASP A 1 99 ? 27.274 -0.451 -66.948 1.00 57.69 99 ASP A O 1
#

Organism: NCBI:txid57705